Protein AF-A0A0P8Z226-F1 (afdb_monomer_lite)

Radius of gyration: 15.14 Å; chains: 1; bounding box: 28×19×47 Å

Sequence (57 aa):
MITITEKADTLKRQLNSLINDKNLTNPLILEISRELDKIIVEIYNSNNQEGEILRRD

Foldseek 3Di:
DQDLVNVLVVLVVVLVVCVVVVVCVPVVNVVSVVSNVVSVVVVVVVVVVVVVVVVVD

Organism: NCBI:txid36849

Secondary structure (DSSP, 8-state):
---HHHHHHHHHHHHHHHHHTT-TT-HHHHHHHHHHHHHHHHHHHHHHHHHHHTT--

Structure (mmCIF, N/CA/C/O backbone):
data_AF-A0A0P8Z226-F1
#
_entry.id   AF-A0A0P8Z226-F1
#
loop_
_atom_site.group_PDB
_atom_site.id
_atom_site.type_symbol
_atom_site.label_atom_id
_atom_site.label_alt_id
_atom_site.label_comp_id
_atom_site.label_asym_id
_atom_site.label_entity_id
_atom_site.label_seq_id
_atom_site.pdbx_PDB_ins_code
_atom_site.Cartn_x
_atom_site.Cartn_y
_atom_site.Cartn_z
_atom_site.occupancy
_atom_site.B_iso_or_equiv
_atom_site.auth_seq_id
_atom_site.auth_comp_id
_atom_site.auth_asym_id
_atom_site.auth_atom_id
_atom_site.pdbx_PDB_model_num
ATOM 1 N N . MET A 1 1 ? -3.287 15.677 -12.988 1.00 57.16 1 MET A N 1
ATOM 2 C CA . MET A 1 1 ? -3.013 14.229 -13.098 1.00 57.16 1 MET A CA 1
ATOM 3 C C . MET A 1 1 ? -2.021 13.921 -11.992 1.00 57.16 1 MET A C 1
ATOM 5 O O . MET A 1 1 ? -1.007 14.599 -11.958 1.00 57.16 1 MET A O 1
ATOM 9 N N . ILE A 1 2 ? -2.353 13.053 -11.037 1.00 68.69 2 ILE A N 1
ATOM 10 C CA . ILE A 1 2 ? -1.428 12.690 -9.948 1.00 68.69 2 ILE A CA 1
ATOM 11 C C . ILE A 1 2 ? -0.493 11.612 -10.501 1.00 68.69 2 ILE A C 1
ATOM 13 O O . ILE A 1 2 ? -0.970 10.687 -11.161 1.00 68.69 2 ILE A O 1
ATOM 17 N N . THR A 1 3 ? 0.812 11.742 -10.285 1.00 85.88 3 THR A N 1
ATOM 18 C CA . THR A 1 3 ? 1.795 10.743 -10.725 1.00 85.88 3 THR A CA 1
ATOM 19 C C . THR A 1 3 ? 1.714 9.476 -9.869 1.00 85.88 3 THR A C 1
ATOM 21 O O . THR A 1 3 ? 1.282 9.500 -8.714 1.00 85.88 3 THR A O 1
ATOM 24 N N . ILE A 1 4 ? 2.146 8.340 -10.421 1.00 85.56 4 ILE A N 1
ATOM 25 C CA . ILE A 1 4 ? 2.143 7.057 -9.703 1.00 85.56 4 ILE A CA 1
ATOM 26 C C . ILE A 1 4 ? 2.988 7.101 -8.416 1.00 85.56 4 ILE A C 1
ATOM 28 O O . ILE A 1 4 ? 2.623 6.518 -7.395 1.00 85.56 4 ILE A O 1
ATOM 32 N N . THR A 1 5 ? 4.069 7.879 -8.431 1.00 85.12 5 THR A N 1
ATOM 33 C CA . THR A 1 5 ? 4.950 8.146 -7.291 1.00 85.12 5 THR A CA 1
ATOM 34 C C . THR A 1 5 ? 4.274 8.996 -6.213 1.00 85.12 5 THR A C 1
ATOM 36 O O . THR A 1 5 ? 4.387 8.675 -5.032 1.00 85.12 5 THR A O 1
ATOM 39 N N . GLU A 1 6 ? 3.515 10.032 -6.583 1.00 90.19 6 GLU A N 1
ATOM 40 C CA . GLU A 1 6 ? 2.719 10.820 -5.626 1.00 90.19 6 GLU A CA 1
ATOM 41 C C . GLU A 1 6 ? 1.599 9.987 -4.984 1.00 90.19 6 GLU A C 1
ATOM 43 O O . GLU A 1 6 ? 1.319 10.121 -3.785 1.00 90.19 6 GLU A O 1
ATOM 48 N N . LYS A 1 7 ? 0.985 9.079 -5.757 1.00 90.69 7 LYS A N 1
ATOM 49 C CA . LYS A 1 7 ? 0.003 8.123 -5.227 1.00 90.69 7 LYS A CA 1
ATOM 50 C C . LYS A 1 7 ? 0.651 7.186 -4.200 1.00 90.69 7 LYS A C 1
ATOM 52 O O . LYS A 1 7 ? 0.089 6.994 -3.120 1.00 90.69 7 LYS A O 1
ATOM 57 N N . ALA A 1 8 ? 1.842 6.658 -4.492 1.00 91.75 8 ALA A N 1
ATOM 58 C CA . ALA A 1 8 ? 2.591 5.808 -3.565 1.00 91.75 8 ALA A CA 1
ATOM 59 C C . ALA A 1 8 ? 2.936 6.532 -2.253 1.00 91.75 8 ALA A C 1
ATOM 61 O O . ALA A 1 8 ? 2.753 5.968 -1.173 1.00 91.75 8 ALA A O 1
ATOM 62 N N . ASP A 1 9 ? 3.391 7.788 -2.328 1.00 93.69 9 ASP A N 1
ATOM 63 C CA . ASP A 1 9 ? 3.733 8.571 -1.134 1.00 93.69 9 ASP A CA 1
ATOM 64 C C . ASP A 1 9 ? 2.502 8.831 -0.255 1.00 93.69 9 ASP A C 1
ATOM 66 O O . ASP A 1 9 ? 2.551 8.672 0.967 1.00 93.69 9 ASP A O 1
ATOM 70 N N . THR A 1 10 ? 1.362 9.135 -0.878 1.00 94.44 10 THR A N 1
ATOM 71 C CA . THR A 1 10 ? 0.090 9.339 -0.171 1.00 94.44 10 THR A CA 1
ATOM 72 C C . THR A 1 10 ? -0.342 8.081 0.583 1.00 94.44 10 THR A C 1
ATOM 74 O O . THR A 1 10 ? -0.628 8.142 1.781 1.00 94.44 10 THR A O 1
ATOM 77 N N . LEU A 1 11 ? -0.337 6.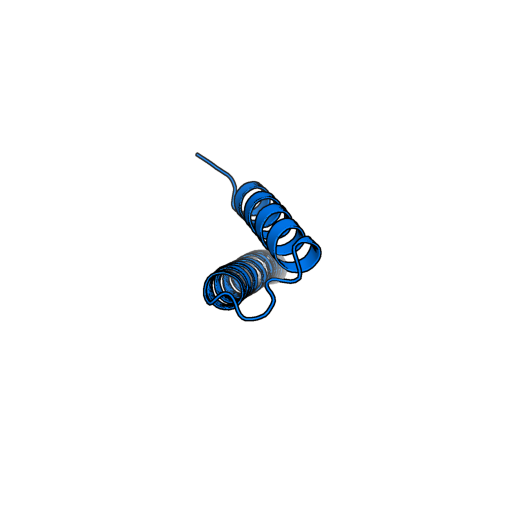926 -0.088 1.00 94.38 11 LEU A N 1
ATOM 78 C CA . LEU A 1 11 ? -0.694 5.640 0.516 1.00 94.38 11 LEU A CA 1
ATOM 79 C C . LEU A 1 11 ? 0.267 5.251 1.646 1.00 94.38 11 LEU A C 1
ATOM 81 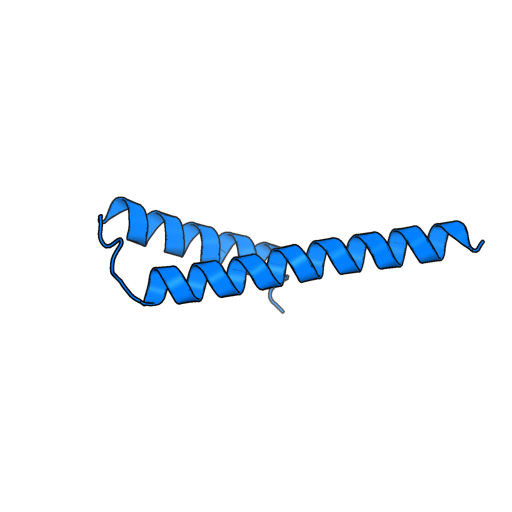O O . LEU A 1 11 ? -0.168 4.806 2.707 1.00 94.38 11 LEU A O 1
ATOM 85 N N . LYS A 1 12 ? 1.569 5.498 1.471 1.00 94.69 12 LYS A N 1
ATOM 86 C CA . LYS A 1 12 ? 2.578 5.274 2.513 1.00 94.69 12 LYS A CA 1
ATOM 87 C C . LYS A 1 12 ? 2.311 6.117 3.763 1.00 94.69 12 LYS A C 1
ATOM 89 O O . LYS A 1 12 ? 2.425 5.606 4.877 1.00 94.69 12 LYS A O 1
ATOM 94 N N . ARG A 1 13 ? 1.932 7.392 3.610 1.00 95.12 13 ARG A N 1
ATOM 95 C CA . ARG A 1 13 ? 1.572 8.258 4.750 1.00 95.12 13 ARG A CA 1
ATOM 96 C C . ARG A 1 13 ? 0.328 7.753 5.477 1.00 95.12 13 ARG A C 1
ATOM 98 O O . ARG A 1 13 ? 0.334 7.710 6.705 1.00 95.12 13 ARG A O 1
ATOM 105 N N . GLN A 1 14 ? -0.703 7.340 4.740 1.00 93.44 14 GLN A N 1
ATOM 106 C CA . GLN A 1 14 ? -1.924 6.779 5.328 1.00 93.44 14 GLN A CA 1
ATOM 107 C C . GLN A 1 14 ? -1.636 5.490 6.104 1.00 93.44 14 GLN A C 1
ATOM 109 O O . GLN A 1 14 ? -2.065 5.354 7.249 1.00 93.44 14 GLN A O 1
ATOM 114 N N . LEU A 1 15 ? -0.841 4.586 5.524 1.00 93.25 15 LEU A N 1
ATOM 115 C CA . LEU A 1 15 ? -0.424 3.349 6.178 1.00 93.25 15 LEU A CA 1
ATOM 116 C C . LEU A 1 15 ? 0.347 3.626 7.475 1.00 93.25 15 LEU A C 1
ATOM 118 O O . LEU A 1 15 ? 0.034 3.047 8.512 1.00 93.25 15 LEU A O 1
ATOM 122 N N . ASN A 1 16 ? 1.310 4.551 7.437 1.00 93.12 16 ASN A N 1
ATOM 123 C CA . ASN A 1 16 ? 2.075 4.937 8.622 1.00 93.12 16 ASN A CA 1
ATOM 124 C C . ASN A 1 16 ? 1.185 5.530 9.719 1.00 93.12 16 ASN A C 1
ATOM 126 O O . ASN A 1 16 ? 1.395 5.223 10.889 1.00 93.12 16 ASN A O 1
ATOM 130 N N . SER A 1 17 ? 0.183 6.342 9.365 1.00 92.38 17 SER A N 1
ATOM 131 C CA . SER A 1 17 ? -0.782 6.865 10.341 1.00 92.38 17 SER A CA 1
ATOM 132 C C . SER A 1 17 ? -1.541 5.729 11.028 1.00 92.38 17 SER A C 1
ATOM 134 O O . SER A 1 17 ? -1.575 5.667 12.252 1.00 92.38 17 SER A O 1
ATOM 136 N N . LEU A 1 18 ? -2.075 4.781 10.251 1.00 90.19 18 LEU A N 1
ATOM 137 C CA . LEU A 1 18 ? -2.855 3.658 10.781 1.00 90.19 18 LEU A CA 1
ATOM 138 C C . LEU A 1 18 ? -2.022 2.716 11.667 1.00 90.19 18 LEU A C 1
ATOM 140 O O . LEU A 1 18 ? -2.521 2.210 12.675 1.00 90.19 18 LEU A O 1
ATOM 144 N N . ILE A 1 19 ? -0.752 2.495 11.312 1.00 89.38 19 ILE A N 1
ATOM 145 C CA . ILE A 1 19 ? 0.194 1.710 12.117 1.00 89.38 19 ILE A CA 1
ATOM 146 C C . ILE A 1 19 ? 0.522 2.436 13.427 1.00 89.38 19 ILE A C 1
ATOM 148 O O . ILE A 1 19 ? 0.509 1.812 14.490 1.00 89.38 19 ILE A O 1
ATOM 152 N N . ASN A 1 20 ? 0.786 3.745 13.367 1.00 90.38 20 ASN A N 1
ATOM 153 C CA . ASN A 1 20 ? 1.096 4.557 14.547 1.00 90.38 20 ASN A CA 1
ATOM 154 C C . ASN A 1 20 ? -0.082 4.628 15.526 1.00 90.38 20 ASN A C 1
ATOM 156 O O . ASN A 1 20 ? 0.127 4.571 16.738 1.00 90.38 20 ASN A O 1
ATOM 160 N N . ASP A 1 21 ? -1.311 4.632 15.011 1.00 90.12 21 ASP A N 1
ATOM 161 C CA . ASP A 1 21 ? -2.539 4.566 15.809 1.00 90.12 21 ASP A CA 1
ATOM 162 C C . ASP A 1 21 ? -2.795 3.166 16.414 1.00 90.12 21 ASP A C 1
ATOM 164 O O . ASP A 1 21 ? -3.830 2.931 17.039 1.00 90.12 21 ASP A O 1
ATOM 168 N N . LYS A 1 22 ? -1.859 2.214 16.247 1.00 82.38 22 LYS A N 1
ATOM 169 C CA . LYS A 1 22 ? -1.942 0.800 16.673 1.00 82.38 22 LYS A CA 1
ATOM 170 C C . LYS A 1 22 ? -3.169 0.063 16.135 1.00 82.38 22 LYS A C 1
ATOM 172 O O . LYS A 1 22 ? -3.536 -0.995 16.646 1.00 82.38 22 LYS A O 1
ATOM 177 N N . ASN A 1 23 ? -3.778 0.573 15.069 1.00 81.75 23 ASN A N 1
ATOM 178 C CA . ASN A 1 23 ? -4.997 0.023 14.496 1.00 81.75 23 ASN A CA 1
ATOM 179 C C . ASN A 1 23 ? -4.678 -1.040 13.432 1.00 81.75 23 ASN A C 1
ATOM 181 O O . ASN A 1 23 ? -5.194 -1.002 12.320 1.00 81.75 23 ASN A O 1
ATOM 185 N N . LEU A 1 24 ? -3.788 -1.981 13.772 1.00 78.38 24 LEU A N 1
ATOM 186 C CA . LEU A 1 24 ? -3.207 -2.963 12.843 1.00 78.38 24 LEU A CA 1
ATOM 187 C C . LEU A 1 24 ? -4.227 -3.946 12.252 1.00 78.38 24 LEU A C 1
ATOM 189 O O . LEU A 1 24 ? -3.971 -4.556 11.218 1.00 78.38 24 LEU A O 1
ATOM 193 N N . THR A 1 25 ? -5.379 -4.103 12.901 1.00 86.31 25 THR A N 1
ATOM 194 C CA . THR A 1 25 ? -6.481 -4.958 12.445 1.00 86.31 25 THR A CA 1
ATOM 195 C C . THR A 1 25 ? -7.469 -4.226 11.541 1.00 86.31 25 THR A C 1
ATOM 197 O O . THR A 1 25 ? -8.428 -4.838 11.069 1.00 86.31 25 THR A O 1
ATOM 200 N N . ASN A 1 26 ? -7.256 -2.932 11.281 1.00 87.94 26 ASN A N 1
ATOM 201 C CA . ASN A 1 26 ? -8.112 -2.170 10.390 1.00 87.94 26 ASN A CA 1
ATOM 202 C C . ASN A 1 26 ? -8.023 -2.747 8.964 1.00 87.94 26 ASN A C 1
ATOM 204 O O . ASN A 1 26 ? -6.925 -2.789 8.402 1.00 87.94 26 ASN A O 1
ATOM 208 N N . PRO A 1 27 ? -9.145 -3.153 8.340 1.00 90.62 27 PRO A N 1
ATOM 209 C CA . PRO A 1 27 ? -9.141 -3.693 6.980 1.00 90.62 27 PRO A CA 1
ATOM 210 C C . PRO A 1 27 ? -8.524 -2.734 5.949 1.00 90.62 27 PRO A C 1
ATOM 212 O O . PRO A 1 27 ? -7.940 -3.196 4.970 1.00 90.62 27 PRO A O 1
ATOM 215 N N . LEU A 1 28 ? -8.552 -1.421 6.205 1.00 90.75 28 LEU A N 1
ATOM 216 C CA . LEU A 1 28 ? -7.908 -0.414 5.359 1.00 90.75 28 LEU A CA 1
ATOM 217 C C . LEU A 1 28 ? -6.392 -0.611 5.243 1.00 90.75 28 LEU A C 1
ATOM 219 O O . LEU A 1 28 ? -5.822 -0.324 4.195 1.00 90.75 28 LEU A O 1
ATOM 223 N N . ILE A 1 29 ? -5.723 -1.138 6.274 1.00 91.56 29 ILE A N 1
ATOM 224 C CA . ILE A 1 29 ? -4.284 -1.440 6.211 1.00 91.56 29 ILE A CA 1
ATOM 225 C C . ILE A 1 29 ? -4.010 -2.488 5.137 1.00 91.56 29 ILE A C 1
ATOM 227 O O . ILE A 1 29 ? -3.055 -2.352 4.370 1.00 91.56 29 ILE A O 1
ATOM 231 N N . LEU A 1 30 ? -4.856 -3.518 5.056 1.00 92.44 30 LEU A N 1
ATOM 232 C CA . LEU A 1 30 ? -4.725 -4.565 4.050 1.00 92.44 30 LEU A CA 1
ATOM 233 C C . LEU A 1 30 ? -4.973 -4.011 2.641 1.00 92.44 30 LEU A C 1
ATOM 235 O O . LEU A 1 30 ? -4.250 -4.360 1.710 1.00 92.44 30 LEU A O 1
ATOM 239 N N . GLU A 1 31 ? -5.969 -3.138 2.482 1.00 94.75 31 GLU A N 1
ATOM 240 C CA . GLU A 1 31 ? -6.276 -2.499 1.198 1.00 94.75 31 GLU A CA 1
ATOM 241 C C . GLU A 1 31 ? -5.147 -1.580 0.725 1.00 94.75 31 GLU A C 1
ATOM 243 O O . GLU A 1 31 ? -4.676 -1.727 -0.404 1.00 94.75 31 GLU A O 1
ATOM 248 N N . ILE A 1 32 ? -4.648 -0.707 1.604 1.00 94.94 32 ILE A N 1
ATOM 249 C CA . ILE A 1 32 ? -3.527 0.191 1.306 1.00 94.94 32 ILE A CA 1
ATOM 250 C C . ILE A 1 32 ? -2.267 -0.614 0.973 1.00 94.94 32 ILE A C 1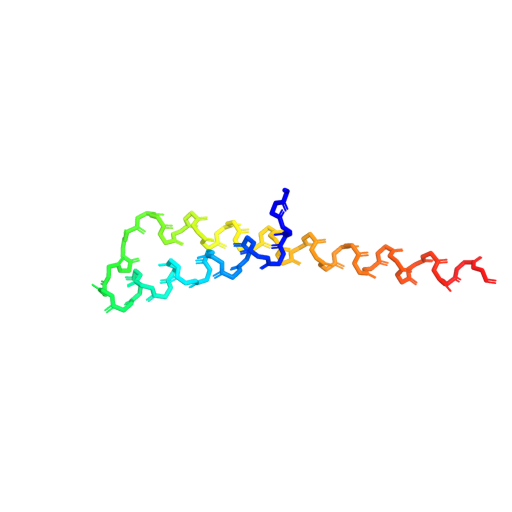
ATOM 252 O O . ILE A 1 32 ? -1.566 -0.295 0.014 1.00 94.94 32 ILE A O 1
ATOM 256 N N . SER A 1 33 ? -1.998 -1.693 1.715 1.00 92.88 33 SER A N 1
ATOM 257 C CA . SER A 1 33 ? -0.845 -2.563 1.450 1.00 92.88 33 SER A CA 1
ATOM 258 C C . SER A 1 33 ? -0.933 -3.213 0.067 1.00 92.88 33 SER A C 1
ATOM 260 O O . SER A 1 33 ? 0.058 -3.252 -0.656 1.00 92.88 33 SER A O 1
ATOM 262 N N . ARG A 1 34 ? -2.125 -3.669 -0.343 1.00 95.44 34 ARG A N 1
ATOM 263 C CA . ARG A 1 34 ? -2.358 -4.234 -1.684 1.00 95.44 34 ARG A CA 1
ATOM 264 C C . ARG A 1 34 ? -2.230 -3.197 -2.795 1.00 95.44 34 ARG A C 1
ATOM 266 O O . ARG A 1 34 ? -1.752 -3.532 -3.875 1.00 95.44 34 ARG A O 1
ATOM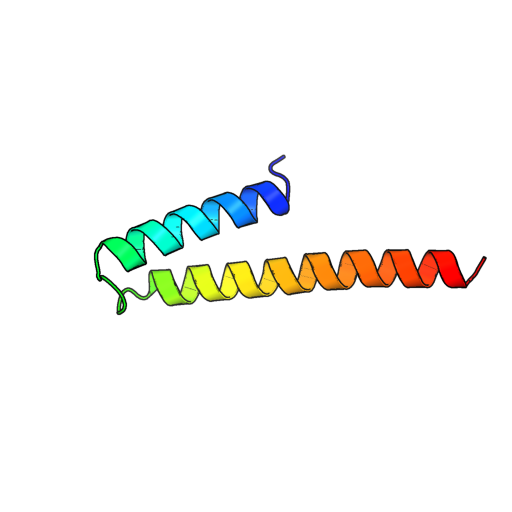 273 N N . GLU A 1 35 ? -2.682 -1.963 -2.579 1.00 95.38 35 GLU A N 1
ATOM 274 C CA . GLU A 1 35 ? -2.482 -0.895 -3.567 1.00 95.38 35 GLU A CA 1
ATOM 275 C C . GLU A 1 35 ? -1.005 -0.523 -3.721 1.00 95.38 35 GLU A C 1
ATOM 277 O O . GLU A 1 35 ? -0.544 -0.350 -4.848 1.00 95.38 35 GLU A O 1
ATOM 282 N N . LEU A 1 36 ? -0.254 -0.445 -2.619 1.00 94.38 36 LEU A N 1
ATOM 283 C CA . LEU A 1 36 ? 1.191 -0.210 -2.663 1.00 94.38 36 LEU A CA 1
ATOM 284 C C . LEU A 1 36 ? 1.923 -1.326 -3.415 1.00 94.38 36 LEU A C 1
ATOM 286 O O . LEU A 1 36 ? 2.774 -1.028 -4.248 1.00 94.38 36 LEU A O 1
ATOM 290 N N . ASP A 1 37 ? 1.557 -2.586 -3.176 1.00 94.38 37 ASP A N 1
ATOM 291 C CA . ASP A 1 37 ? 2.141 -3.741 -3.866 1.00 94.38 37 ASP A CA 1
ATOM 292 C C . ASP A 1 37 ? 1.944 -3.654 -5.391 1.00 94.38 37 ASP A C 1
ATOM 294 O O . ASP A 1 37 ? 2.897 -3.778 -6.161 1.00 94.38 37 ASP A O 1
ATOM 298 N N . LYS A 1 38 ? 0.731 -3.299 -5.838 1.00 93.50 38 LYS A N 1
ATOM 299 C CA . LYS A 1 38 ? 0.437 -3.063 -7.263 1.00 93.50 38 LYS A CA 1
ATOM 300 C C . LYS A 1 38 ? 1.294 -1.951 -7.858 1.00 93.50 38 LYS A C 1
ATOM 302 O O . LYS A 1 38 ? 1.828 -2.124 -8.948 1.00 93.50 38 LYS A O 1
ATOM 307 N N . ILE A 1 39 ? 1.436 -0.831 -7.147 1.00 92.69 39 ILE A N 1
ATOM 308 C CA . ILE A 1 39 ? 2.243 0.303 -7.614 1.00 92.69 39 ILE A CA 1
ATOM 309 C C . ILE A 1 39 ? 3.718 -0.096 -7.744 1.00 92.69 39 ILE A C 1
ATOM 311 O O . ILE A 1 39 ? 4.365 0.263 -8.725 1.00 92.69 39 ILE A O 1
ATOM 315 N N . ILE A 1 40 ? 4.253 -0.866 -6.793 1.00 89.56 40 ILE A N 1
ATOM 316 C CA . ILE A 1 40 ? 5.635 -1.363 -6.858 1.00 89.56 40 ILE A CA 1
ATOM 317 C C . ILE A 1 40 ? 5.829 -2.239 -8.099 1.00 89.56 40 ILE A C 1
ATOM 319 O O . ILE A 1 40 ? 6.796 -2.044 -8.835 1.00 89.56 40 ILE A O 1
ATOM 323 N N . VAL A 1 41 ? 4.899 -3.163 -8.359 1.00 90.31 41 VAL A N 1
ATOM 324 C CA . VAL A 1 41 ? 4.933 -4.025 -9.550 1.00 90.31 41 VAL A CA 1
ATOM 325 C C . VAL A 1 41 ? 4.840 -3.202 -10.836 1.00 90.31 41 VAL A C 1
ATOM 327 O O . VAL A 1 41 ? 5.583 -3.458 -11.779 1.00 90.31 41 VAL A O 1
ATOM 330 N N . GLU A 1 42 ? 3.969 -2.196 -10.883 1.00 89.19 42 GLU A N 1
ATOM 331 C CA . GLU A 1 42 ? 3.795 -1.328 -12.052 1.00 89.19 42 GLU A CA 1
ATOM 332 C C . GLU A 1 42 ? 5.057 -0.508 -12.356 1.00 89.19 42 GLU A C 1
ATOM 334 O O . GLU A 1 42 ? 5.496 -0.450 -13.507 1.00 89.19 42 GLU A O 1
ATOM 339 N N . ILE A 1 43 ? 5.698 0.052 -11.325 1.00 86.50 43 ILE A N 1
ATOM 340 C CA . ILE A 1 43 ? 6.975 0.769 -11.456 1.00 86.50 43 ILE A CA 1
ATOM 341 C C . ILE A 1 43 ? 8.079 -0.190 -11.916 1.00 86.50 43 ILE A C 1
ATOM 343 O O . ILE A 1 43 ? 8.838 0.129 -12.829 1.00 86.50 43 ILE A O 1
ATOM 347 N N . TYR A 1 44 ? 8.166 -1.377 -11.313 1.00 85.69 44 TYR A N 1
ATOM 348 C CA . TYR A 1 44 ? 9.172 -2.376 -11.672 1.00 85.69 44 TYR A CA 1
ATOM 349 C C . TYR A 1 44 ? 9.024 -2.850 -13.125 1.00 85.69 44 TYR A C 1
ATOM 351 O O . TYR A 1 44 ? 10.008 -2.909 -13.861 1.00 85.69 44 TYR A O 1
ATO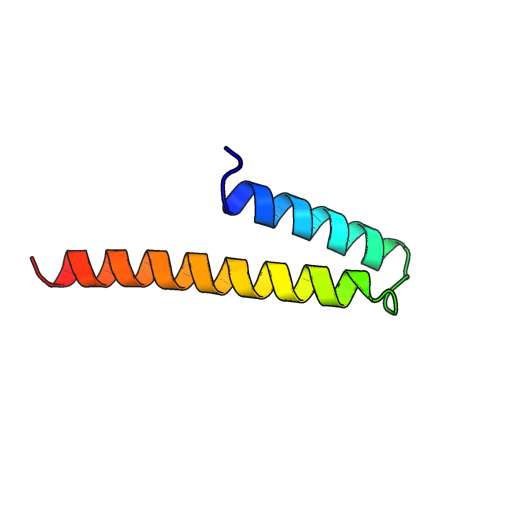M 359 N N . ASN A 1 45 ? 7.795 -3.130 -13.559 1.00 85.69 45 ASN A N 1
ATOM 360 C CA . ASN A 1 45 ? 7.509 -3.551 -14.929 1.00 85.69 45 ASN A CA 1
ATOM 361 C C . ASN A 1 45 ? 7.778 -2.437 -15.943 1.00 85.69 45 ASN A C 1
ATOM 363 O O . ASN A 1 45 ? 8.359 -2.716 -16.989 1.00 85.69 45 ASN A O 1
ATOM 367 N N . SER A 1 46 ? 7.420 -1.190 -15.623 1.00 81.69 46 SER A N 1
ATOM 368 C CA . SER A 1 46 ? 7.710 -0.037 -16.486 1.00 81.69 46 SER A CA 1
ATOM 369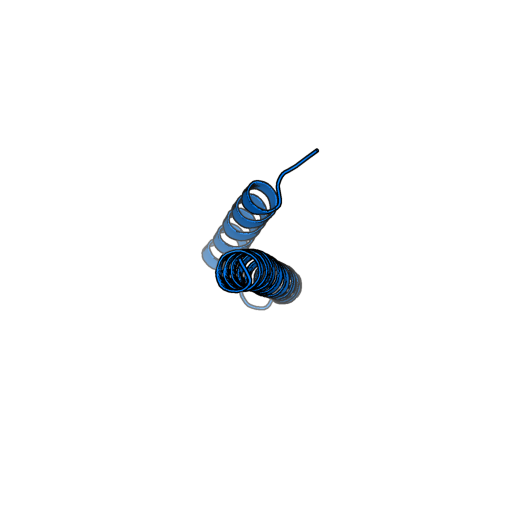 C C . SER A 1 46 ? 9.219 0.125 -16.701 1.00 81.69 46 SER A C 1
ATOM 371 O O . SER A 1 46 ? 9.672 0.209 -17.840 1.00 81.69 46 SER A O 1
ATOM 373 N N . ASN A 1 47 ? 10.009 0.034 -15.625 1.00 76.38 47 ASN A N 1
ATOM 374 C CA . ASN A 1 47 ? 11.472 0.117 -15.697 1.00 76.38 47 ASN A CA 1
ATOM 375 C C . ASN A 1 47 ? 12.096 -1.062 -16.471 1.00 76.38 47 ASN A C 1
ATOM 377 O O . ASN A 1 47 ? 13.083 -0.888 -17.186 1.00 76.38 47 ASN A O 1
ATOM 381 N N . ASN A 1 48 ? 11.535 -2.270 -16.348 1.00 73.50 48 ASN A N 1
ATOM 382 C CA . ASN A 1 48 ? 12.006 -3.438 -17.098 1.00 73.50 48 ASN A CA 1
ATOM 383 C C . ASN A 1 48 ? 11.650 -3.369 -18.589 1.00 73.50 48 ASN A C 1
ATOM 385 O O . ASN A 1 48 ? 12.462 -3.781 -19.415 1.00 73.50 48 ASN A O 1
ATOM 389 N N . GLN A 1 49 ? 10.476 -2.840 -18.951 1.00 63.31 49 GLN A N 1
ATOM 390 C CA . GLN A 1 49 ? 10.119 -2.619 -20.355 1.00 63.31 49 GLN A CA 1
ATOM 391 C C . GLN A 1 49 ? 11.033 -1.581 -21.013 1.00 63.31 49 GLN A C 1
ATOM 393 O O . GLN A 1 49 ? 11.496 -1.816 -22.126 1.00 63.31 49 GLN A O 1
ATOM 398 N N . GLU A 1 50 ? 11.350 -0.478 -20.331 1.00 59.41 50 GLU A N 1
ATOM 399 C CA . GLU A 1 50 ? 12.321 0.502 -20.837 1.00 59.41 50 GLU A CA 1
ATOM 400 C C . GLU A 1 50 ? 13.725 -0.109 -20.982 1.00 59.41 50 GLU A C 1
ATOM 402 O O . GLU A 1 50 ? 14.400 0.109 -21.988 1.00 59.41 50 GLU A O 1
ATOM 407 N N . GLY A 1 51 ? 14.142 -0.954 -20.032 1.00 57.91 51 GLY A N 1
ATOM 408 C CA . GLY A 1 51 ? 15.412 -1.681 -20.100 1.00 57.91 51 GLY A CA 1
ATOM 409 C C . GLY A 1 51 ? 15.494 -2.733 -21.216 1.00 57.91 51 GLY A C 1
ATOM 410 O O . GLY A 1 51 ? 16.586 -2.991 -21.722 1.00 57.91 51 GLY A O 1
ATOM 411 N N . GLU A 1 52 ? 14.375 -3.344 -21.620 1.00 58.09 52 GLU A N 1
ATOM 412 C CA . GLU A 1 52 ? 14.320 -4.255 -22.774 1.00 58.09 52 GLU A CA 1
ATOM 413 C C . GLU A 1 52 ? 14.311 -3.516 -24.117 1.00 58.09 52 GLU A C 1
ATOM 415 O O . GLU A 1 52 ? 14.929 -3.994 -25.068 1.00 58.09 52 GLU A O 1
ATOM 420 N N . ILE A 1 53 ? 13.650 -2.357 -24.203 1.00 57.34 53 ILE A N 1
ATOM 421 C CA . ILE A 1 53 ? 13.645 -1.523 -25.416 1.00 57.34 53 ILE A CA 1
ATOM 422 C C . ILE A 1 53 ? 15.070 -1.041 -25.719 1.00 57.34 53 ILE A C 1
ATOM 424 O O . ILE A 1 53 ? 15.548 -1.226 -26.831 1.00 57.34 53 ILE A O 1
ATOM 428 N N . LEU A 1 54 ? 15.799 -0.563 -24.705 1.00 52.94 54 LEU A N 1
ATOM 429 C CA . LEU A 1 54 ? 17.191 -0.104 -24.837 1.00 52.94 54 LEU A CA 1
ATOM 430 C C . LEU A 1 54 ? 18.211 -1.216 -25.153 1.00 52.94 54 LEU A C 1
ATOM 432 O O . LEU A 1 54 ? 19.372 -0.920 -25.412 1.00 52.94 54 LEU A O 1
ATOM 436 N N . ARG A 1 55 ? 17.815 -2.495 -25.088 1.00 56.06 55 ARG A N 1
ATOM 437 C CA . ARG A 1 55 ? 18.671 -3.656 -25.396 1.00 56.06 55 ARG A CA 1
ATOM 438 C C . ARG A 1 55 ? 18.471 -4.219 -26.802 1.00 56.06 55 ARG A C 1
ATOM 440 O O . ARG A 1 55 ? 19.201 -5.135 -27.179 1.00 56.06 55 ARG A O 1
ATOM 447 N N . ARG A 1 56 ? 17.454 -3.749 -27.531 1.00 54.72 56 ARG A N 1
ATOM 448 C CA . ARG A 1 56 ? 17.134 -4.205 -28.895 1.00 54.72 56 ARG A CA 1
ATOM 449 C C . ARG A 1 56 ? 17.587 -3.236 -29.992 1.00 54.72 56 ARG A C 1
ATOM 451 O O . ARG A 1 56 ? 17.459 -3.602 -31.158 1.00 54.72 56 ARG A O 1
ATOM 458 N N . ASP A 1 57 ? 18.116 -2.076 -29.615 1.00 48.19 57 ASP A N 1
ATOM 459 C CA . ASP A 1 57 ? 18.851 -1.139 -30.478 1.00 48.19 57 ASP A CA 1
ATOM 460 C C . ASP A 1 57 ? 20.370 -1.351 -30.341 1.00 48.19 57 ASP A C 1
ATOM 462 O O . ASP A 1 57 ? 21.081 -1.209 -31.362 1.00 48.19 57 ASP A O 1
#

InterPro domains:
  IPR018540 Aspartyl-phosphate phosphatase Spo0E-like [PF09388] (9-45)
  IPR036638 Helix-loop-helix DNA-binding domain superfamily [G3DSA:4.10.280.10] (1-55)
  IPR037208 Aspartyl-phosphate phosphatase Spo0E-like superfamily [SSF140500] (5-49)

pLDDT: mean 83.45, std 13.64, range [48.19, 95.44]